Protein AF-A0A528KC66-F1 (afdb_monomer)

Nearest PDB structures (foldseek):
  2h1f-assembly1_A  TM=9.581E-01  e=3.336E-07  Escherichia coli O6
  2h1h-assembly2_B  TM=9.580E-01  e=5.692E-07  Escherichia coli RS218
  2h1f-assembly2_B  TM=9.708E-01  e=7.692E-06  Escherichia coli O6
  1psw-assembly1_A  TM=8.354E-01  e=1.360E-02  Escherichia coli
  3tov-assembly2_B  TM=8.744E-01  e=4.836E-02  Veillonella parvula DSM 2008

Sequence (83 aa):
MKVLIVKTSSMGDVIHTFPAVEDARRNRPDVSFDWCVEEAFAGIVALHPAIATIHTVAIRRWRTSPHGPSTWREAAALRRALR

Secondary structure (DSSP, 8-state):
-EEEEE----HHHHHHHHHHHHHHHHH-TT-EEEEEEEGGGHHHHTT-TTEEEEEEE-HHHHTT-TT-HHHHHHHHHHHHHT-

Foldseek 3Di:
DEDEAEQADDLVSLVVCLVVLVVCCVVPVPYAYAYEYAPVCQVVNVVRPSHDYYQHDNVVVCVVPVPDPVSVVSVVVSVVVVD

Mean predicted aligned error: 2.78 Å

Solvent-accessible surface area (backbone atoms only — not comparable to full-atom values): 4856 Å² total; per-residue (Å²): 89,84,44,77,44,84,58,51,66,54,74,65,55,51,61,70,44,48,62,60,54,51,54,46,41,73,78,36,75,68,52,46,32,32,36,39,23,26,58,93,48,44,73,61,56,69,71,43,87,72,52,78,46,80,44,66,41,54,64,80,62,30,70,79,38,73,87,33,74,63,39,51,51,52,53,54,50,46,55,61,74,75,107

pLDDT: mean 95.54, std 2.19, range [86.88, 98.38]

Radius of gyration: 13.82 Å; Cα contacts (8 Å, |Δi|>4): 101; chains: 1; bounding box: 28×24×38 Å

Structure (mmCIF, N/CA/C/O backbone):
data_AF-A0A528KC66-F1
#
_entry.id   AF-A0A528KC66-F1
#
loop_
_atom_site.group_PDB
_atom_site.id
_atom_site.type_symbol
_atom_site.label_atom_id
_atom_site.label_alt_id
_atom_site.label_comp_id
_atom_site.label_asym_id
_atom_site.label_entity_id
_atom_site.label_seq_id
_atom_site.pdbx_PDB_ins_code
_atom_site.Cartn_x
_atom_site.Cartn_y
_atom_site.Cartn_z
_atom_site.occupancy
_atom_site.B_iso_or_equiv
_atom_site.auth_seq_id
_atom_site.auth_comp_id
_atom_site.auth_asym_id
_atom_site.auth_atom_id
_atom_site.pdbx_PDB_model_num
ATOM 1 N N . MET A 1 1 ? -15.874 -2.669 7.592 1.00 90.88 1 MET A N 1
ATOM 2 C CA . MET A 1 1 ? -15.732 -2.318 6.143 1.00 90.88 1 MET A CA 1
ATOM 3 C C . MET A 1 1 ? -14.269 -2.489 5.705 1.00 90.88 1 MET A C 1
ATOM 5 O O . MET A 1 1 ? -13.406 -2.272 6.540 1.00 90.88 1 MET A O 1
ATOM 9 N N . LYS A 1 2 ? -13.953 -2.850 4.446 1.00 94.31 2 LYS A N 1
ATOM 10 C CA . LYS A 1 2 ? -12.553 -2.921 3.957 1.00 94.31 2 LYS A CA 1
ATOM 11 C C . LYS A 1 2 ? -12.213 -1.744 3.040 1.00 94.31 2 LYS A C 1
ATOM 13 O O . LYS A 1 2 ? -12.998 -1.442 2.145 1.00 94.31 2 LYS A O 1
ATOM 18 N N . VAL A 1 3 ? -11.060 -1.109 3.249 1.00 97.00 3 VAL A N 1
ATOM 19 C CA . VAL A 1 3 ? -10.589 0.044 2.466 1.00 97.00 3 VAL A CA 1
ATOM 20 C C . VAL A 1 3 ? -9.174 -0.216 1.961 1.00 97.00 3 VAL A C 1
ATOM 22 O O . VAL A 1 3 ? -8.296 -0.562 2.743 1.00 97.00 3 VAL A O 1
ATOM 25 N N . LEU A 1 4 ? -8.948 0.007 0.665 1.00 97.69 4 LEU A N 1
ATOM 26 C CA . LEU A 1 4 ? -7.613 0.030 0.075 1.00 97.69 4 LEU A CA 1
ATOM 27 C C . LEU A 1 4 ? -7.159 1.478 -0.115 1.00 97.69 4 LEU A C 1
ATOM 29 O O . LEU A 1 4 ? -7.769 2.235 -0.871 1.00 97.69 4 LEU A O 1
ATOM 33 N N . ILE A 1 5 ? -6.056 1.851 0.524 1.00 97.75 5 ILE A N 1
ATOM 34 C CA . ILE A 1 5 ? -5.399 3.138 0.316 1.00 97.75 5 ILE A CA 1
ATOM 35 C C . ILE A 1 5 ? -4.471 3.011 -0.891 1.00 97.75 5 ILE A C 1
ATOM 37 O O . ILE A 1 5 ? -3.525 2.225 -0.881 1.00 97.75 5 ILE A O 1
ATOM 41 N N . VAL A 1 6 ? -4.714 3.804 -1.935 1.00 97.06 6 VAL A N 1
ATOM 42 C CA . VAL A 1 6 ? -3.812 3.914 -3.089 1.00 97.06 6 VAL A CA 1
ATOM 43 C C . VAL A 1 6 ? -3.057 5.232 -2.988 1.00 97.06 6 VAL A C 1
ATOM 45 O O . VAL A 1 6 ? -3.475 6.261 -3.515 1.00 97.06 6 VAL A O 1
ATOM 48 N N . LYS A 1 7 ? -1.930 5.200 -2.277 1.00 96.38 7 LYS A N 1
ATOM 49 C CA . LYS A 1 7 ? -1.021 6.340 -2.136 1.00 96.38 7 LYS A CA 1
ATOM 50 C C . LYS A 1 7 ? 0.404 5.821 -2.232 1.00 96.38 7 LYS A C 1
ATOM 52 O O . LYS A 1 7 ? 0.981 5.361 -1.250 1.00 96.38 7 LYS A O 1
ATOM 57 N N . THR A 1 8 ? 0.922 5.826 -3.458 1.00 92.75 8 THR A N 1
ATOM 58 C CA . THR A 1 8 ? 2.132 5.079 -3.813 1.00 92.75 8 THR A CA 1
ATOM 59 C C . THR A 1 8 ? 3.430 5.832 -3.562 1.00 92.75 8 THR A C 1
ATOM 61 O O . THR A 1 8 ? 4.428 5.208 -3.223 1.00 92.75 8 THR A O 1
ATOM 64 N N . SER A 1 9 ? 3.437 7.159 -3.694 1.00 86.88 9 SER A N 1
ATOM 65 C CA . SER A 1 9 ? 4.596 8.018 -3.427 1.00 86.88 9 SER A CA 1
ATOM 66 C C . SER A 1 9 ? 4.147 9.465 -3.188 1.00 86.88 9 SER A C 1
ATOM 68 O O . SER A 1 9 ? 2.991 9.786 -3.466 1.00 86.88 9 SER A O 1
ATOM 70 N N . SER A 1 10 ? 5.025 10.380 -2.766 1.00 93.50 10 SER A N 1
ATOM 71 C CA . SER A 1 10 ? 6.398 10.194 -2.238 1.00 93.50 10 SER A CA 1
ATOM 72 C C . SER A 1 10 ? 6.400 9.934 -0.720 1.00 93.50 10 SER A C 1
ATOM 74 O O . SER A 1 10 ? 5.344 9.779 -0.123 1.00 93.50 10 SER A O 1
ATOM 76 N N . MET A 1 11 ? 7.567 9.886 -0.066 1.00 94.56 11 MET A N 1
ATOM 77 C CA . MET A 1 11 ? 7.659 9.687 1.393 1.00 94.56 11 MET A CA 1
ATOM 78 C C . MET A 1 11 ? 6.751 10.640 2.191 1.00 94.56 11 MET A C 1
ATOM 80 O O . MET A 1 11 ? 6.024 10.192 3.074 1.00 94.56 11 MET A O 1
ATOM 84 N N . GLY A 1 12 ? 6.755 11.937 1.855 1.00 95.75 12 GLY A N 1
ATOM 85 C CA . GLY A 1 12 ? 5.897 12.927 2.515 1.00 95.75 12 GLY A CA 1
ATOM 86 C C . GLY A 1 12 ? 4.411 12.604 2.359 1.00 95.75 12 GLY A C 1
ATOM 87 O O . GLY A 1 12 ? 3.670 12.647 3.332 1.00 95.75 12 GLY A O 1
ATOM 88 N N . ASP A 1 13 ? 3.986 12.179 1.170 1.00 95.94 13 ASP A N 1
ATOM 89 C CA . ASP A 1 13 ? 2.604 11.767 0.913 1.00 95.94 13 ASP A CA 1
ATOM 90 C C . ASP A 1 13 ? 2.169 10.566 1.763 1.00 95.94 13 ASP A C 1
ATOM 92 O O . ASP A 1 13 ? 1.027 10.524 2.221 1.00 95.94 13 ASP A O 1
ATOM 96 N N . VAL A 1 14 ? 3.064 9.598 1.987 1.00 96.56 14 VAL A N 1
ATOM 97 C CA . VAL A 1 14 ? 2.793 8.443 2.859 1.00 96.56 14 VAL A CA 1
ATOM 98 C C . VAL A 1 14 ? 2.587 8.911 4.299 1.00 96.56 14 VAL A C 1
ATOM 100 O O . VAL A 1 14 ? 1.558 8.610 4.900 1.00 96.56 14 VAL A O 1
ATOM 103 N N . ILE A 1 15 ? 3.521 9.709 4.824 1.00 96.62 15 ILE A N 1
ATOM 104 C CA . ILE A 1 15 ? 3.480 10.214 6.205 1.00 96.62 15 ILE A CA 1
ATOM 105 C C . ILE A 1 15 ? 2.241 11.086 6.433 1.00 96.62 15 ILE A C 1
ATOM 107 O O . ILE A 1 15 ? 1.525 10.908 7.416 1.00 96.62 15 ILE A O 1
ATOM 111 N N . HIS A 1 16 ? 1.939 11.995 5.506 1.00 97.38 16 HIS A N 1
ATOM 112 C CA . HIS A 1 16 ? 0.788 12.892 5.619 1.00 97.38 16 HIS A CA 1
ATOM 113 C C . HIS A 1 16 ? -0.564 12.182 5.486 1.00 97.38 16 HIS A C 1
ATOM 115 O O . HIS A 1 16 ? -1.589 12.778 5.803 1.00 97.38 16 HIS A O 1
ATOM 121 N N . THR A 1 17 ? -0.586 10.912 5.072 1.00 97.88 17 THR A N 1
ATOM 122 C CA . THR A 1 17 ? -1.815 10.111 5.024 1.00 97.88 17 THR A CA 1
ATOM 123 C C . THR A 1 17 ? -2.120 9.435 6.371 1.00 97.88 17 THR A C 1
ATOM 125 O O . THR A 1 17 ? -3.270 9.088 6.623 1.00 97.88 17 THR A O 1
ATOM 128 N N . PHE A 1 18 ? -1.148 9.297 7.285 1.00 97.56 18 PHE A N 1
ATOM 129 C CA . PHE A 1 18 ? -1.361 8.644 8.589 1.00 97.56 18 PHE A CA 1
ATOM 130 C C . PHE A 1 18 ? -2.457 9.292 9.447 1.00 97.56 18 PHE A C 1
ATOM 132 O O . PHE A 1 18 ? -3.302 8.550 9.949 1.00 97.56 18 PHE A O 1
ATOM 139 N N . PRO A 1 19 ? -2.528 10.633 9.585 1.00 97.50 19 PRO A N 1
ATOM 140 C CA . PRO A 1 19 ? -3.600 11.258 10.356 1.00 97.50 19 PRO A CA 1
ATOM 141 C C . PRO A 1 19 ? -4.994 10.886 9.839 1.00 97.50 19 PRO A C 1
ATOM 143 O O . PRO A 1 19 ? -5.873 10.575 10.632 1.00 97.50 19 PRO A O 1
ATOM 146 N N . ALA A 1 20 ? -5.175 10.801 8.515 1.00 96.94 20 ALA A N 1
ATOM 147 C CA . ALA A 1 20 ? -6.454 10.412 7.924 1.00 96.94 20 ALA A CA 1
ATOM 148 C C . ALA A 1 20 ? -6.846 8.961 8.262 1.00 96.94 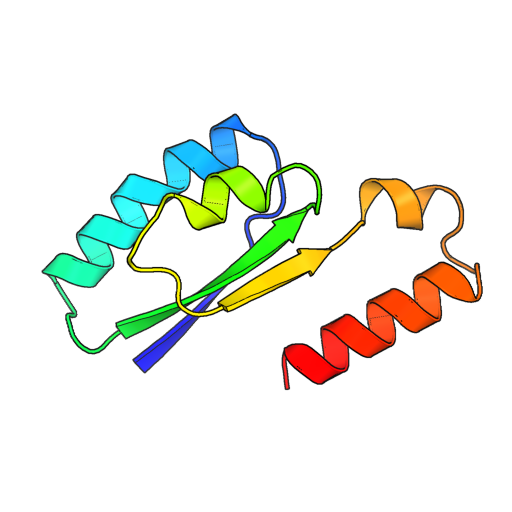20 ALA A C 1
ATOM 150 O O . ALA A 1 20 ? -8.024 8.672 8.474 1.00 96.94 20 ALA A O 1
ATOM 151 N N . VAL A 1 21 ? -5.871 8.048 8.340 1.00 97.00 21 VAL A N 1
ATOM 152 C CA . VAL A 1 21 ? -6.109 6.659 8.768 1.00 97.00 21 VAL A CA 1
ATOM 153 C C . VAL A 1 21 ? -6.524 6.611 10.236 1.00 97.00 21 VAL A C 1
ATOM 155 O O . VA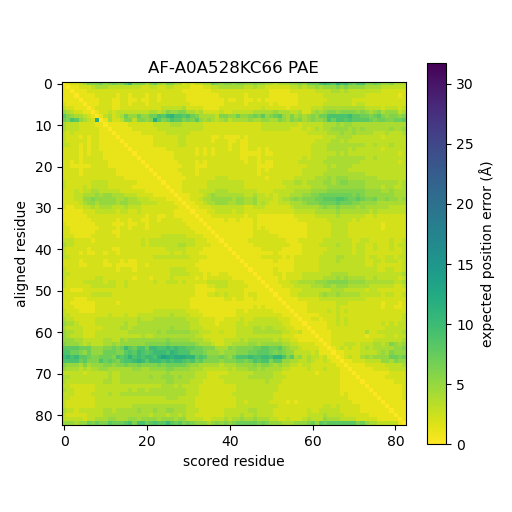L A 1 21 ? -7.465 5.901 10.592 1.00 97.00 21 VAL A O 1
ATOM 158 N N . GLU A 1 22 ? -5.856 7.384 11.089 1.00 96.88 22 GLU A N 1
ATOM 159 C CA . GLU A 1 22 ? -6.172 7.452 12.514 1.00 96.88 22 GLU A CA 1
ATOM 160 C C . GLU A 1 22 ? -7.553 8.074 12.769 1.00 96.88 22 GLU A C 1
ATOM 162 O O . GLU A 1 22 ? -8.337 7.530 13.550 1.00 96.88 22 GLU A O 1
ATOM 167 N N . ASP A 1 23 ? -7.901 9.147 12.061 1.00 97.44 23 ASP A N 1
ATOM 168 C CA . ASP A 1 23 ? -9.224 9.771 12.132 1.00 97.44 23 ASP A CA 1
ATOM 169 C C . ASP A 1 23 ? -10.323 8.797 11.698 1.00 97.44 23 ASP A C 1
ATOM 171 O O . ASP A 1 23 ? -11.350 8.656 12.372 1.00 97.44 23 ASP A O 1
ATOM 175 N N . ALA A 1 24 ? -10.101 8.071 10.601 1.00 96.25 24 ALA A N 1
ATOM 176 C CA . ALA A 1 24 ? -11.046 7.072 10.126 1.00 96.25 24 ALA A CA 1
ATOM 177 C C . ALA A 1 24 ? -11.209 5.925 11.135 1.00 96.25 24 ALA A C 1
ATOM 179 O O . ALA A 1 24 ? -12.337 5.531 11.425 1.00 96.25 24 ALA A O 1
ATOM 180 N N . ARG A 1 25 ? -10.116 5.445 11.740 1.00 94.56 25 ARG A N 1
ATOM 181 C CA . ARG A 1 25 ? -10.146 4.405 12.779 1.00 94.56 25 ARG A CA 1
ATOM 182 C C . ARG A 1 25 ? -10.898 4.852 14.034 1.00 94.56 25 ARG A C 1
ATOM 184 O O . ARG A 1 25 ? -11.639 4.060 14.611 1.00 94.56 25 ARG A O 1
ATOM 191 N N . ARG A 1 26 ? -10.740 6.114 14.451 1.00 95.75 26 ARG A N 1
ATOM 192 C CA . ARG A 1 26 ? -11.452 6.691 15.608 1.00 95.75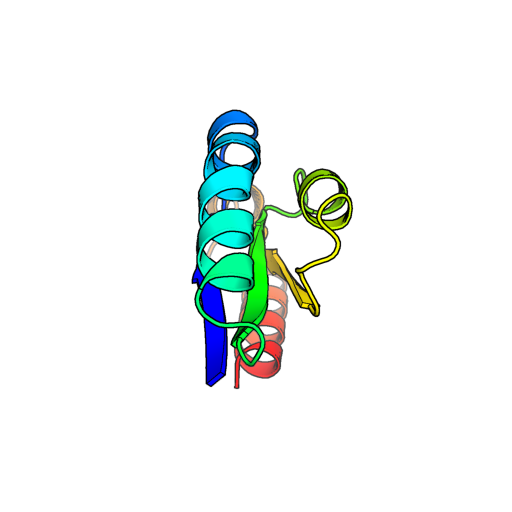 26 ARG A CA 1
ATOM 193 C C . ARG A 1 26 ? -12.958 6.761 15.388 1.00 95.75 26 ARG A C 1
ATOM 195 O O . ARG A 1 26 ? -13.719 6.470 16.303 1.00 95.75 26 ARG A O 1
ATOM 202 N N . ASN A 1 27 ? -13.380 7.134 14.183 1.00 96.69 27 ASN A N 1
ATOM 203 C CA . ASN A 1 27 ? -14.795 7.306 13.851 1.00 96.69 27 ASN A CA 1
ATOM 204 C C . ASN A 1 27 ? -15.469 6.010 13.372 1.00 96.69 27 ASN A C 1
ATOM 206 O O . ASN A 1 27 ? -16.693 5.891 13.435 1.00 96.69 27 ASN A O 1
ATOM 210 N N . ARG A 1 28 ? -14.690 5.046 12.870 1.00 95.19 28 ARG A N 1
ATOM 211 C CA . ARG A 1 28 ? -15.160 3.750 12.366 1.00 95.19 28 ARG A CA 1
ATOM 212 C C . ARG A 1 28 ? -14.201 2.623 12.778 1.00 95.19 28 ARG A C 1
ATOM 214 O O . ARG A 1 28 ? -13.373 2.191 11.973 1.00 95.19 28 ARG A O 1
ATOM 221 N N . PRO A 1 29 ? -14.326 2.108 14.013 1.00 91.81 29 PRO A N 1
ATOM 222 C CA . PRO A 1 29 ? -13.457 1.042 14.517 1.00 91.81 29 PRO A CA 1
ATOM 223 C C . PRO A 1 29 ? -13.558 -0.283 13.744 1.00 91.81 29 PRO A C 1
ATOM 225 O O . PRO A 1 29 ? -12.679 -1.128 13.865 1.00 91.81 29 PRO A O 1
ATOM 228 N N . ASP A 1 30 ? -14.619 -0.480 12.954 1.00 93.75 30 ASP A N 1
ATOM 229 C CA . ASP A 1 30 ? -14.848 -1.670 12.127 1.00 93.75 30 ASP A CA 1
ATOM 230 C C . ASP A 1 30 ? -14.129 -1.627 10.762 1.00 93.75 30 ASP A C 1
ATOM 232 O O . ASP A 1 30 ? -14.266 -2.551 9.949 1.00 93.75 30 ASP A O 1
ATOM 236 N N . VAL A 1 31 ? -13.417 -0.537 10.458 1.00 95.12 31 VAL A N 1
ATOM 237 C CA . VAL A 1 31 ? -12.699 -0.381 9.191 1.00 95.12 31 VAL A CA 1
ATOM 238 C C . VAL A 1 31 ? -11.329 -1.033 9.269 1.00 95.12 31 VAL A C 1
ATOM 240 O O . VAL A 1 31 ? -10.531 -0.729 10.150 1.00 95.12 31 VAL A O 1
ATOM 243 N N . SER A 1 32 ? -11.037 -1.891 8.296 1.00 95.00 32 SER A N 1
ATOM 244 C CA . SER A 1 32 ? -9.699 -2.429 8.064 1.00 95.00 32 SER A CA 1
ATOM 245 C C . SER A 1 32 ? -9.068 -1.759 6.849 1.00 95.00 32 SER A C 1
ATOM 247 O O . SER A 1 32 ? -9.722 -1.637 5.806 1.00 95.00 32 SER A O 1
ATOM 249 N N . PHE A 1 33 ? -7.795 -1.392 6.965 1.00 97.81 33 PHE A N 1
ATOM 250 C CA . PHE A 1 33 ? -7.047 -0.753 5.892 1.00 97.81 33 PHE A CA 1
ATOM 251 C C . PHE A 1 33 ? -6.004 -1.694 5.309 1.00 97.81 33 PHE A C 1
ATOM 253 O O . PHE A 1 33 ? -5.156 -2.210 6.033 1.00 97.81 33 PHE A O 1
ATOM 260 N N . ASP A 1 34 ? -6.028 -1.831 3.993 1.00 98.00 34 ASP A N 1
ATOM 261 C CA . ASP A 1 34 ? -4.893 -2.300 3.212 1.00 98.00 34 ASP A CA 1
ATOM 262 C C . ASP A 1 34 ? -4.272 -1.093 2.495 1.00 98.00 34 ASP A C 1
ATOM 264 O O . ASP A 1 34 ? -4.949 -0.093 2.238 1.00 98.00 34 ASP A O 1
ATOM 268 N N . TRP A 1 35 ? -2.987 -1.156 2.151 1.00 98.38 35 TRP A N 1
ATOM 269 C CA . TRP A 1 35 ? -2.293 -0.035 1.509 1.00 98.38 35 TRP A CA 1
ATOM 270 C C . TRP A 1 35 ? -1.446 -0.495 0.329 1.00 98.38 35 TRP A C 1
ATOM 272 O O . TRP A 1 35 ? -0.565 -1.335 0.468 1.00 98.38 35 TRP A O 1
ATOM 282 N N . CYS A 1 36 ? -1.686 0.102 -0.836 1.00 98.00 36 CYS A N 1
ATOM 283 C CA . CYS A 1 36 ? -0.886 -0.049 -2.044 1.00 98.00 36 CYS A CA 1
ATOM 284 C C . CYS A 1 36 ? 0.179 1.061 -2.144 1.00 98.00 36 CYS A C 1
ATOM 286 O O . CYS A 1 36 ? -0.165 2.235 -2.331 1.00 98.00 36 CYS A O 1
ATOM 288 N N . VAL A 1 37 ? 1.459 0.709 -1.980 1.00 98.00 37 VAL A N 1
ATOM 289 C CA . VAL A 1 37 ? 2.582 1.658 -1.864 1.00 98.00 37 VAL A CA 1
ATOM 290 C C . VAL A 1 3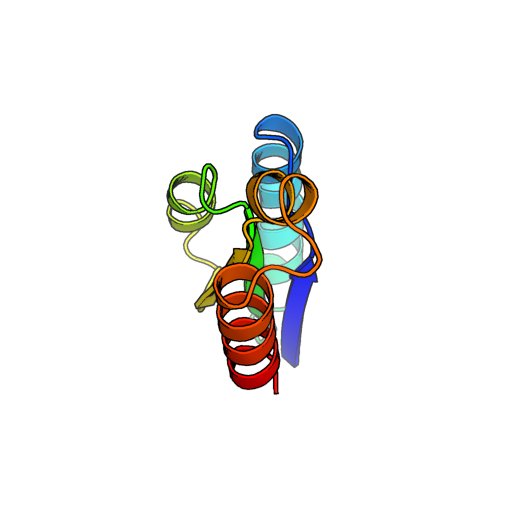7 ? 3.784 1.264 -2.733 1.00 98.00 37 VAL A C 1
ATOM 292 O O . VAL A 1 37 ? 3.971 0.086 -3.020 1.00 98.00 37 VAL A O 1
ATOM 295 N N . GLU A 1 38 ? 4.616 2.219 -3.173 1.00 97.62 38 GLU A N 1
ATOM 296 C CA . GLU A 1 38 ? 5.926 1.880 -3.759 1.00 97.62 38 GLU A CA 1
ATOM 297 C C . GLU A 1 38 ? 6.782 1.087 -2.763 1.00 97.62 38 GLU A C 1
ATOM 299 O O . GLU A 1 38 ? 6.829 1.413 -1.574 1.00 97.62 38 GLU A O 1
ATOM 304 N N . GLU A 1 39 ? 7.504 0.079 -3.257 1.00 95.69 39 GLU A N 1
ATOM 305 C CA . GLU A 1 39 ? 8.342 -0.823 -2.451 1.00 95.69 39 GLU A CA 1
ATOM 306 C C . GLU A 1 39 ? 9.311 -0.072 -1.519 1.00 95.69 39 GLU A C 1
ATOM 308 O O . GLU A 1 39 ? 9.503 -0.466 -0.370 1.00 95.69 39 GLU A O 1
ATOM 313 N N . ALA A 1 40 ? 9.840 1.069 -1.974 1.00 95.81 40 ALA A N 1
ATOM 314 C CA . ALA A 1 40 ? 10.770 1.906 -1.220 1.00 95.81 40 ALA A CA 1
ATOM 315 C C . ALA A 1 40 ? 10.160 2.527 0.052 1.00 95.81 40 ALA A C 1
ATOM 317 O O . ALA A 1 40 ? 10.901 2.912 0.954 1.00 95.81 40 ALA A O 1
ATOM 318 N N . PHE A 1 41 ? 8.830 2.639 0.140 1.00 97.12 41 PHE A N 1
ATOM 319 C CA . PHE A 1 41 ? 8.134 3.238 1.287 1.00 97.12 41 PHE A CA 1
ATOM 320 C C . PHE A 1 41 ? 7.310 2.224 2.093 1.00 97.12 41 PHE A C 1
ATOM 322 O O . PHE A 1 41 ? 6.675 2.608 3.075 1.00 97.12 41 PHE A O 1
ATOM 329 N N . ALA A 1 42 ? 7.347 0.935 1.740 1.00 97.12 42 ALA A N 1
ATOM 330 C CA . ALA A 1 42 ? 6.622 -0.118 2.456 1.00 97.12 42 ALA A CA 1
ATOM 331 C C . ALA A 1 42 ? 6.990 -0.178 3.949 1.00 97.12 42 ALA A C 1
ATOM 333 O O . ALA A 1 42 ? 6.114 -0.329 4.798 1.00 97.12 42 ALA A O 1
ATOM 334 N N . GLY A 1 43 ? 8.270 0.030 4.276 1.00 97.06 43 GLY A N 1
ATOM 335 C CA . GLY A 1 43 ? 8.736 0.084 5.663 1.00 97.06 43 GLY A CA 1
ATOM 336 C C . GLY A 1 43 ? 8.136 1.238 6.469 1.00 97.06 43 GLY A 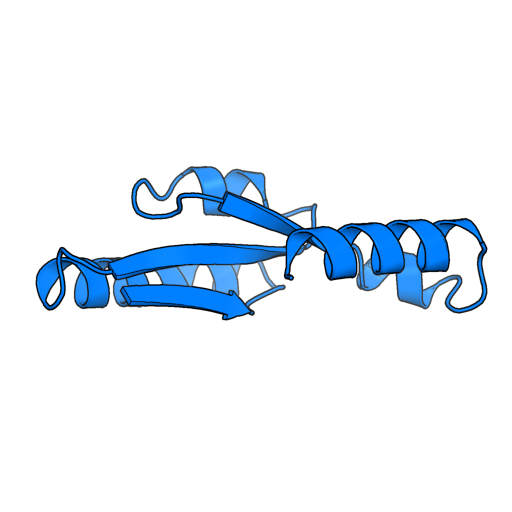C 1
ATOM 337 O O . GLY A 1 43 ? 7.912 1.082 7.662 1.00 97.06 43 GLY A O 1
ATOM 338 N N . ILE A 1 44 ? 7.816 2.368 5.827 1.00 96.94 44 ILE A N 1
ATOM 339 C CA . ILE A 1 44 ? 7.157 3.501 6.493 1.00 96.94 44 ILE A CA 1
ATOM 340 C C . ILE A 1 44 ? 5.708 3.135 6.796 1.00 96.94 44 ILE A C 1
ATOM 342 O O . ILE A 1 44 ? 5.272 3.294 7.930 1.00 96.94 44 ILE A O 1
ATOM 346 N N . VAL A 1 45 ? 4.979 2.594 5.814 1.00 97.69 45 VAL A N 1
ATOM 347 C CA . VAL A 1 45 ? 3.584 2.152 5.996 1.00 97.69 45 VAL A CA 1
ATOM 348 C C . VAL A 1 45 ? 3.464 1.125 7.128 1.00 97.69 45 VAL A C 1
ATOM 350 O O . VAL A 1 45 ? 2.529 1.206 7.920 1.00 97.69 45 VAL A O 1
ATOM 353 N N . ALA A 1 46 ? 4.438 0.220 7.259 1.00 97.38 46 ALA A N 1
ATOM 354 C CA . ALA A 1 46 ? 4.476 -0.787 8.322 1.00 97.38 46 ALA A CA 1
ATOM 355 C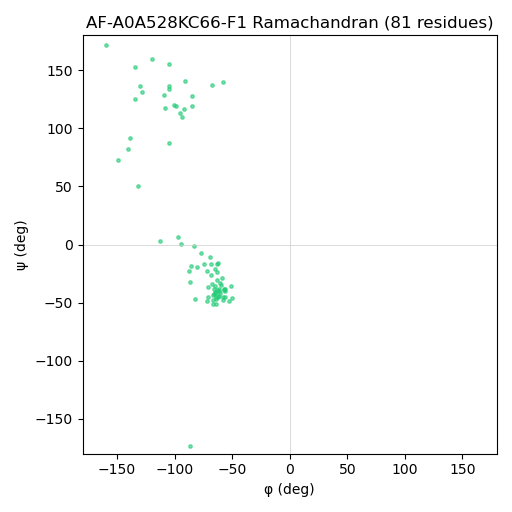 C . ALA A 1 46 ? 4.557 -0.207 9.748 1.00 97.38 46 ALA A C 1
ATOM 357 O O . ALA A 1 46 ? 4.274 -0.920 10.707 1.00 97.38 46 ALA A O 1
ATOM 358 N N . LEU A 1 47 ? 4.910 1.074 9.908 1.00 96.56 47 LEU A N 1
ATOM 359 C CA . LEU A 1 47 ? 4.911 1.747 11.210 1.00 96.56 47 LEU A CA 1
ATOM 360 C C . LEU A 1 47 ? 3.498 2.075 11.711 1.00 96.56 47 LEU A C 1
ATOM 362 O O . LEU A 1 47 ? 3.332 2.375 12.893 1.00 96.56 47 LEU A O 1
ATOM 366 N N . HIS A 1 48 ? 2.484 2.053 10.840 1.00 96.00 48 HIS A N 1
ATOM 367 C CA . HIS A 1 48 ? 1.124 2.416 11.215 1.00 96.00 48 HIS A CA 1
ATOM 368 C C . HIS A 1 48 ? 0.292 1.169 11.579 1.00 96.00 48 HIS A C 1
ATOM 370 O O . HIS A 1 48 ? -0.055 0.384 10.696 1.00 96.00 48 HIS A O 1
ATOM 376 N N . PRO A 1 49 ? -0.126 0.995 12.849 1.00 93.50 49 PRO A N 1
ATOM 377 C CA . PRO A 1 49 ? -0.719 -0.256 13.340 1.00 93.50 49 PRO A CA 1
ATOM 378 C C . PRO A 1 49 ? -2.103 -0.570 12.757 1.00 93.50 49 PRO A C 1
ATOM 380 O O . PRO A 1 49 ? -2.576 -1.696 12.851 1.00 93.50 49 PRO A O 1
ATOM 383 N N . ALA A 1 50 ? -2.777 0.424 12.175 1.00 94.94 50 ALA A N 1
ATOM 384 C CA . ALA A 1 50 ? -4.088 0.234 11.554 1.00 94.94 50 ALA A CA 1
ATOM 385 C C . ALA A 1 50 ? -4.035 -0.431 10.165 1.00 94.94 50 ALA A C 1
ATOM 387 O O . ALA A 1 50 ? -5.090 -0.707 9.595 1.00 94.94 50 ALA A O 1
ATOM 388 N N . ILE A 1 51 ? -2.840 -0.635 9.601 1.00 97.25 51 ILE A N 1
ATOM 389 C CA . ILE A 1 51 ? -2.672 -1.232 8.274 1.00 97.25 51 ILE A CA 1
ATOM 390 C C . ILE A 1 51 ? -2.518 -2.744 8.422 1.00 97.25 51 ILE A C 1
ATOM 392 O O . ILE A 1 51 ? -1.561 -3.220 9.024 1.00 97.25 51 ILE A O 1
ATOM 396 N N . ALA A 1 52 ? -3.469 -3.492 7.868 1.00 95.94 52 ALA A N 1
ATOM 397 C CA . ALA A 1 52 ? -3.503 -4.948 7.928 1.00 95.94 52 ALA A CA 1
ATOM 398 C C . ALA A 1 52 ? -2.599 -5.581 6.864 1.00 95.94 52 ALA A C 1
ATOM 400 O O . ALA A 1 52 ? -1.806 -6.469 7.176 1.00 95.94 52 ALA A O 1
ATOM 401 N N . THR A 1 53 ? -2.692 -5.102 5.619 1.00 97.25 53 THR A N 1
ATOM 402 C CA . THR A 1 53 ? -1.916 -5.637 4.493 1.00 97.25 53 THR A CA 1
ATOM 403 C C . THR A 1 53 ? -1.228 -4.524 3.718 1.00 97.25 53 THR A C 1
ATOM 405 O O . THR A 1 53 ? -1.828 -3.499 3.393 1.00 97.25 53 THR A O 1
ATOM 408 N N . ILE A 1 54 ? 0.039 -4.745 3.369 1.00 97.94 54 ILE A N 1
ATOM 409 C CA . ILE A 1 54 ? 0.813 -3.843 2.514 1.00 97.94 54 ILE A CA 1
ATOM 410 C C . ILE A 1 54 ? 1.001 -4.515 1.158 1.00 97.94 54 ILE A C 1
ATOM 412 O O . ILE A 1 54 ? 1.636 -5.563 1.047 1.00 97.94 54 ILE A O 1
ATOM 416 N N . HIS A 1 55 ? 0.465 -3.889 0.119 1.00 97.94 55 HIS A N 1
ATOM 417 C CA . HIS A 1 55 ? 0.667 -4.275 -1.267 1.00 97.94 55 HIS A CA 1
ATOM 418 C C . HIS A 1 55 ? 1.750 -3.387 -1.872 1.00 97.94 55 HIS A C 1
ATOM 420 O O . HIS A 1 55 ? 1.606 -2.166 -1.931 1.00 97.94 55 HIS A O 1
ATOM 426 N N . THR A 1 56 ? 2.843 -3.989 -2.328 1.00 97.38 56 THR A N 1
ATOM 427 C CA . THR A 1 56 ? 3.932 -3.238 -2.949 1.00 97.38 56 THR A CA 1
ATOM 428 C C . THR A 1 56 ? 3.744 -3.125 -4.456 1.00 97.38 56 THR A C 1
ATOM 430 O O . THR A 1 56 ? 3.327 -4.062 -5.140 1.00 97.38 56 THR A O 1
ATOM 433 N N . VAL A 1 57 ? 4.072 -1.949 -4.979 1.00 96.69 57 VAL A N 1
ATOM 434 C CA . VAL A 1 57 ? 4.200 -1.668 -6.410 1.00 96.69 57 VAL A CA 1
ATOM 435 C C . VAL A 1 57 ? 5.626 -1.222 -6.689 1.00 96.69 57 VAL A C 1
ATOM 437 O O . VAL A 1 57 ? 6.308 -0.741 -5.788 1.00 96.69 57 VAL A O 1
ATOM 440 N N . ALA A 1 58 ? 6.057 -1.329 -7.941 1.00 95.75 58 ALA A N 1
ATOM 441 C CA . ALA A 1 58 ? 7.353 -0.815 -8.369 1.00 95.75 58 ALA A CA 1
ATOM 442 C C . ALA A 1 58 ? 7.218 0.005 -9.655 1.00 95.75 58 ALA A C 1
ATOM 444 O O . ALA A 1 58 ? 7.922 -0.233 -10.636 1.00 95.75 58 ALA A O 1
ATOM 445 N N . ILE A 1 59 ? 6.280 0.960 -9.683 1.00 94.19 59 ILE A N 1
ATOM 446 C CA . ILE A 1 59 ? 5.940 1.746 -10.882 1.00 94.19 59 ILE A CA 1
ATOM 447 C C . ILE A 1 59 ? 7.189 2.441 -11.430 1.00 94.19 59 ILE A C 1
ATOM 449 O O . ILE A 1 59 ? 7.399 2.453 -12.644 1.00 94.19 59 ILE A O 1
ATOM 453 N N . ARG A 1 60 ? 8.054 2.971 -10.557 1.00 92.38 60 ARG A N 1
ATOM 454 C CA . ARG A 1 60 ? 9.336 3.571 -10.964 1.00 92.38 60 ARG A CA 1
ATOM 455 C C . ARG A 1 60 ? 10.207 2.602 -11.769 1.00 92.38 60 ARG A C 1
ATOM 457 O O . ARG A 1 60 ? 10.715 2.993 -12.817 1.00 92.38 60 ARG A O 1
ATOM 464 N N . ARG A 1 61 ? 10.333 1.345 -11.323 1.00 93.88 61 ARG A N 1
ATOM 465 C CA . ARG A 1 61 ? 11.068 0.290 -12.042 1.00 93.88 61 ARG A CA 1
ATOM 466 C C . ARG A 1 61 ? 10.326 -0.147 -13.304 1.00 93.88 61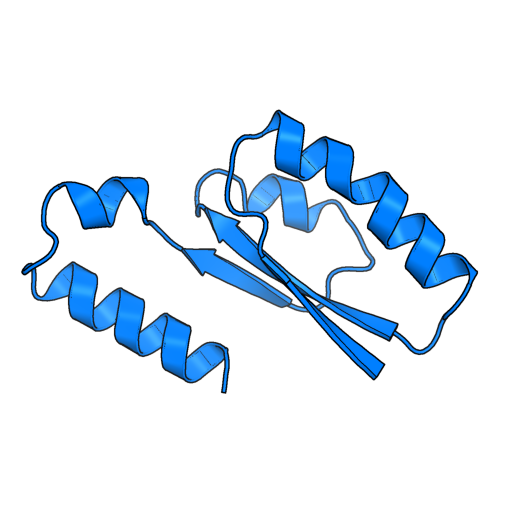 ARG A C 1
ATOM 468 O O . ARG A 1 61 ? 10.933 -0.255 -14.358 1.00 93.88 61 ARG A O 1
ATOM 475 N N . TRP A 1 62 ? 9.016 -0.362 -13.238 1.00 95.06 62 TRP A N 1
ATOM 476 C CA . TRP A 1 62 ? 8.222 -0.828 -14.381 1.00 95.06 62 TRP A CA 1
ATOM 477 C C . TRP A 1 62 ? 8.261 0.137 -15.564 1.00 95.06 62 TRP A C 1
ATOM 479 O O . TRP A 1 62 ? 8.267 -0.295 -16.713 1.00 95.06 62 TRP A O 1
ATOM 489 N N . ARG A 1 63 ? 8.350 1.445 -15.300 1.00 93.69 63 ARG A N 1
ATOM 490 C CA . ARG A 1 63 ? 8.470 2.472 -16.343 1.00 93.69 63 ARG A CA 1
ATOM 491 C C . ARG A 1 63 ? 9.748 2.362 -17.176 1.00 93.69 63 ARG A C 1
ATOM 493 O O . ARG A 1 63 ? 9.741 2.851 -18.301 1.00 93.69 63 ARG A O 1
ATOM 500 N N . THR A 1 64 ? 10.817 1.740 -16.671 1.00 95.31 64 THR A N 1
ATOM 501 C CA . THR A 1 64 ? 12.050 1.536 -17.454 1.00 95.31 64 THR A CA 1
ATOM 502 C C . THR A 1 64 ? 11.949 0.339 -18.402 1.00 95.31 64 THR A C 1
ATOM 504 O O . THR A 1 64 ? 12.697 0.267 -19.372 1.00 95.31 64 THR A O 1
ATOM 507 N N . SER A 1 65 ? 11.011 -0.586 -18.160 1.00 93.69 65 SER A N 1
ATOM 508 C CA . SER A 1 65 ? 10.749 -1.748 -19.017 1.00 93.69 65 SER A CA 1
ATOM 509 C C . SER A 1 65 ? 9.266 -2.158 -18.962 1.00 93.69 65 SER A C 1
ATOM 511 O O . SER A 1 65 ? 8.911 -3.180 -18.362 1.00 93.69 65 SER A O 1
ATOM 513 N N . PRO A 1 66 ? 8.361 -1.372 -19.580 1.00 90.69 66 PRO A N 1
ATOM 514 C CA . PRO A 1 66 ? 6.915 -1.592 -19.472 1.00 90.69 66 PRO A CA 1
ATOM 515 C C . PRO A 1 66 ? 6.450 -2.873 -20.177 1.00 90.69 66 PRO A C 1
ATOM 517 O O . PRO A 1 66 ? 5.454 -3.477 -19.786 1.00 90.69 66 PRO A O 1
ATOM 520 N N . HIS A 1 67 ? 7.192 -3.327 -21.190 1.00 93.38 67 HIS A N 1
ATOM 521 C CA . HIS A 1 67 ? 6.929 -4.577 -21.911 1.00 93.38 67 HIS A CA 1
ATOM 522 C C . HIS A 1 67 ? 7.777 -5.753 -21.400 1.00 93.38 67 HIS A C 1
ATOM 524 O O . HIS A 1 67 ? 7.749 -6.838 -21.976 1.00 93.38 67 HIS A O 1
ATOM 530 N N . GLY A 1 68 ? 8.524 -5.554 -20.310 1.00 94.69 68 GLY A N 1
ATOM 531 C CA . GLY A 1 68 ? 9.384 -6.571 -19.722 1.00 94.69 68 GLY A CA 1
ATOM 532 C C . GLY A 1 68 ? 8.586 -7.733 -19.109 1.00 94.69 68 GLY A C 1
ATOM 533 O O . GLY A 1 68 ? 7.624 -7.492 -18.373 1.00 94.69 68 GLY A O 1
ATOM 534 N N . PRO A 1 69 ? 8.995 -9.000 -19.313 1.00 94.69 69 PRO A N 1
ATOM 535 C CA . PRO A 1 69 ? 8.338 -10.153 -18.690 1.00 94.69 69 PRO A CA 1
ATOM 536 C C . PRO A 1 69 ? 8.325 -10.108 -17.153 1.00 94.69 69 PRO A C 1
ATOM 538 O O . PRO A 1 69 ? 7.435 -10.672 -16.521 1.00 94.69 69 PRO A O 1
ATOM 541 N N . SER A 1 70 ? 9.312 -9.462 -16.522 1.00 93.81 70 SER A N 1
ATOM 542 C CA . SER A 1 70 ? 9.330 -9.220 -15.070 1.00 93.81 70 SER A CA 1
ATOM 543 C C . SER A 1 70 ? 8.221 -8.260 -14.641 1.00 93.81 70 SER A C 1
ATOM 545 O O . SER A 1 70 ? 7.414 -8.630 -13.792 1.00 93.81 70 SER A O 1
ATOM 547 N N . THR A 1 71 ? 8.113 -7.096 -15.286 1.00 95.62 71 THR A N 1
ATOM 548 C CA . THR A 1 71 ? 7.065 -6.094 -15.041 1.00 95.62 71 THR A CA 1
ATOM 549 C C . THR A 1 71 ? 5.669 -6.705 -15.115 1.00 95.62 71 THR A C 1
ATOM 551 O O . THR A 1 71 ? 4.871 -6.548 -14.194 1.00 95.62 71 THR A O 1
ATOM 554 N N . TRP A 1 72 ? 5.381 -7.474 -16.169 1.00 95.81 72 TRP A N 1
ATOM 555 C CA . TRP A 1 72 ? 4.076 -8.121 -16.323 1.00 95.81 72 TRP A CA 1
ATOM 556 C C . TRP A 1 72 ? 3.801 -9.181 -15.255 1.00 95.81 72 TRP A C 1
ATOM 558 O O . TRP A 1 72 ? 2.674 -9.270 -14.767 1.00 95.81 72 TRP A O 1
ATOM 568 N N . ARG A 1 73 ? 4.811 -9.967 -14.855 1.00 95.81 73 ARG A N 1
ATOM 569 C CA . ARG A 1 73 ? 4.663 -10.945 -13.763 1.00 95.81 73 ARG A CA 1
ATOM 570 C C . ARG A 1 73 ? 4.371 -10.263 -12.430 1.00 95.81 73 ARG A C 1
ATOM 572 O O . ARG A 1 73 ? 3.470 -10.707 -11.720 1.00 95.81 73 ARG A O 1
ATOM 579 N N . GLU A 1 74 ? 5.093 -9.193 -12.110 1.00 95.56 74 GLU A N 1
ATOM 580 C CA . GLU A 1 74 ? 4.896 -8.411 -10.885 1.00 95.56 74 GLU A CA 1
ATOM 581 C C . GLU A 1 74 ? 3.513 -7.740 -10.873 1.00 95.56 74 GLU A C 1
ATOM 583 O O . GLU A 1 74 ? 2.759 -7.895 -9.913 1.00 95.56 74 GLU A O 1
ATOM 588 N N . ALA A 1 75 ? 3.110 -7.099 -11.975 1.00 94.69 75 ALA A N 1
ATOM 589 C CA . ALA A 1 7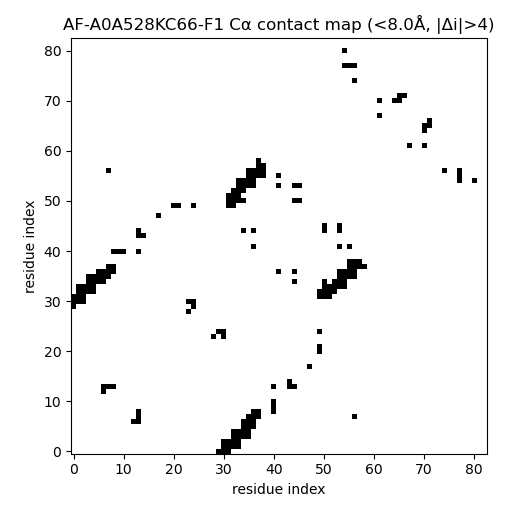5 ? 1.782 -6.502 -12.112 1.00 94.69 75 ALA A CA 1
ATOM 590 C C . ALA A 1 75 ? 0.656 -7.549 -12.014 1.00 94.69 75 ALA A C 1
ATOM 592 O O . ALA A 1 75 ? -0.367 -7.321 -11.365 1.00 94.69 75 ALA A O 1
ATOM 593 N N . ALA A 1 76 ? 0.839 -8.731 -12.613 1.00 95.88 76 ALA A N 1
ATOM 594 C CA . ALA A 1 76 ? -0.115 -9.831 -12.504 1.00 95.88 76 ALA A CA 1
ATOM 595 C C . ALA A 1 76 ? -0.189 -10.412 -11.083 1.00 95.88 76 ALA A C 1
ATOM 597 O O . ALA A 1 76 ? -1.262 -10.850 -10.663 1.00 95.88 76 ALA A O 1
ATOM 598 N N . ALA A 1 77 ? 0.922 -10.437 -10.341 1.00 95.56 77 ALA A N 1
ATOM 599 C CA . ALA A 1 77 ? 0.939 -10.826 -8.934 1.00 95.56 77 ALA A CA 1
ATOM 600 C C . ALA A 1 77 ? 0.184 -9.809 -8.068 1.00 95.56 77 ALA A C 1
ATOM 602 O O . ALA A 1 77 ? -0.713 -10.209 -7.330 1.00 95.56 77 ALA A O 1
ATOM 603 N N . LEU A 1 78 ? 0.450 -8.510 -8.243 1.00 95.75 78 LEU A N 1
ATOM 604 C CA . LEU A 1 78 ? -0.268 -7.442 -7.544 1.00 95.75 78 LEU A CA 1
ATOM 605 C C . LEU A 1 78 ? -1.775 -7.509 -7.819 1.00 95.75 78 LEU A C 1
ATOM 607 O O . LEU A 1 78 ? -2.579 -7.517 -6.895 1.00 95.75 78 LEU A O 1
ATOM 611 N N . ARG A 1 79 ? -2.173 -7.651 -9.087 1.00 95.19 79 ARG A N 1
ATOM 612 C CA . ARG A 1 79 ? -3.589 -7.775 -9.464 1.00 95.19 79 ARG A CA 1
ATOM 613 C C . ARG A 1 79 ? -4.272 -8.984 -8.824 1.00 95.19 79 ARG A C 1
ATOM 615 O O . ARG A 1 79 ? -5.461 -8.915 -8.539 1.00 95.19 79 ARG A O 1
ATOM 622 N N . ARG A 1 80 ? -3.557 -10.099 -8.640 1.00 95.56 80 ARG A N 1
ATOM 623 C CA . ARG A 1 80 ? -4.088 -11.273 -7.930 1.00 95.56 80 ARG A CA 1
ATOM 624 C C . ARG A 1 80 ? -4.221 -11.021 -6.432 1.00 95.56 80 ARG A C 1
ATOM 626 O O . ARG A 1 80 ? -5.180 -11.504 -5.858 1.00 9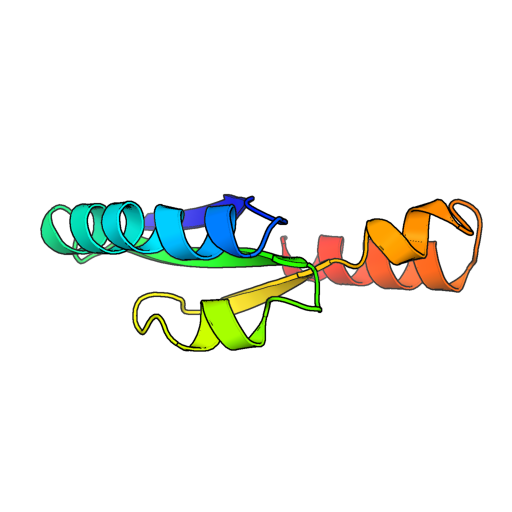5.56 80 ARG A O 1
ATOM 633 N N . ALA A 1 81 ? -3.298 -10.273 -5.833 1.00 93.31 81 ALA A N 1
ATOM 634 C CA . ALA A 1 81 ? -3.347 -9.927 -4.414 1.00 93.31 81 ALA A CA 1
ATOM 635 C C . ALA A 1 81 ? -4.449 -8.907 -4.067 1.00 93.31 81 ALA A C 1
ATOM 637 O O . ALA A 1 81 ? -4.859 -8.844 -2.917 1.00 93.31 81 ALA A O 1
ATOM 638 N N . LEU A 1 82 ? -4.907 -8.110 -5.042 1.00 92.62 82 LEU A N 1
ATOM 639 C CA . LEU A 1 82 ? -5.961 -7.096 -4.875 1.00 92.62 82 LEU A CA 1
ATOM 640 C C . LEU A 1 82 ? -7.377 -7.589 -5.236 1.00 92.62 82 LEU A C 1
ATOM 642 O O . LEU A 1 82 ? -8.316 -6.794 -5.217 1.00 92.62 82 LEU A O 1
ATOM 646 N N . ARG A 1 83 ? -7.524 -8.854 -5.642 1.00 86.94 83 ARG A N 1
ATOM 647 C CA . ARG A 1 83 ? -8.816 -9.494 -5.932 1.00 86.94 83 ARG A CA 1
ATOM 648 C C . ARG A 1 83 ? -9.313 -10.251 -4.715 1.00 86.94 83 ARG A C 1
ATOM 650 O O . ARG A 1 83 ? -10.543 -10.220 -4.509 1.00 86.94 83 ARG A O 1
#